Protein AF-A0A496N8B7-F1 (afdb_monomer_lite)

Secondary structure (DSSP, 8-state):
-HHHHHHTT-SEEEE-S--HHHHHHHTTS--SSEEEEEEE-GGG-EEEEEETTSHHHHHHHIIIIIS----SS-BSSSSSSSSBPP--HHHHHHHHHHHHHHHHHHHHHT----EEEEE-TTSPEEEEE-

Structure (mmCIF, N/CA/C/O backbone):
data_AF-A0A496N8B7-F1
#
_entry.id   AF-A0A496N8B7-F1
#
loop_
_atom_site.group_PDB
_atom_site.id
_atom_site.type_symbol
_atom_site.label_atom_id
_atom_site.label_alt_id
_atom_site.label_comp_id
_atom_site.label_asym_id
_atom_site.label_entity_id
_atom_site.label_seq_id
_atom_site.pdbx_PDB_ins_code
_atom_site.Cartn_x
_atom_site.Cartn_y
_atom_site.Cartn_z
_atom_site.occupancy
_atom_site.B_iso_or_equiv
_atom_site.auth_seq_id
_atom_site.auth_comp_id
_atom_site.auth_asym_id
_atom_site.auth_atom_id
_atom_site.pdbx_PDB_model_num
ATOM 1 N N . ASN A 1 1 ? -25.542 3.281 6.410 1.00 79.38 1 ASN A N 1
ATOM 2 C CA . ASN A 1 1 ? -25.395 2.821 5.005 1.00 79.38 1 ASN A CA 1
ATOM 3 C C . ASN A 1 1 ? -24.874 1.414 5.135 1.00 79.38 1 ASN A C 1
ATOM 5 O O . ASN A 1 1 ? -23.835 1.261 5.764 1.00 79.38 1 ASN A O 1
ATOM 9 N N . PHE A 1 2 ? -25.580 0.438 4.563 1.00 88.75 2 PHE A N 1
ATOM 10 C CA . PHE A 1 2 ? -25.234 -0.981 4.631 1.00 88.75 2 PHE A CA 1
ATOM 11 C C . PHE A 1 2 ? -23.734 -1.254 4.430 1.00 88.75 2 PHE A C 1
ATOM 13 O O . PHE A 1 2 ? -23.135 -1.949 5.238 1.00 88.75 2 PHE A O 1
ATOM 20 N N . LEU A 1 3 ? -23.088 -0.643 3.429 1.00 87.25 3 LEU A N 1
ATOM 21 C CA . LEU A 1 3 ? -21.652 -0.847 3.194 1.00 87.25 3 LEU A CA 1
ATOM 22 C C . LEU A 1 3 ? -20.784 -0.303 4.333 1.00 87.25 3 LEU A C 1
ATOM 24 O O . LEU A 1 3 ? -19.846 -0.965 4.753 1.00 87.25 3 LEU A O 1
ATOM 28 N N . SER A 1 4 ? -21.100 0.876 4.872 1.00 90.44 4 SER A N 1
ATOM 29 C CA . SER A 1 4 ? -20.365 1.415 6.021 1.00 90.44 4 SER A CA 1
ATOM 30 C C . SER A 1 4 ? -20.514 0.530 7.252 1.00 90.44 4 SER A C 1
ATOM 32 O O . SER A 1 4 ? -19.543 0.344 7.972 1.00 90.44 4 SER A O 1
ATOM 34 N N . GLU A 1 5 ? -21.708 -0.020 7.474 1.00 91.50 5 GLU A N 1
ATOM 35 C CA . GLU A 1 5 ? -21.983 -0.936 8.584 1.00 91.50 5 GLU A CA 1
ATOM 36 C C . GLU A 1 5 ? -21.178 -2.230 8.436 1.00 91.50 5 GLU A C 1
ATOM 38 O O . GLU A 1 5 ? -20.490 -2.603 9.375 1.00 91.50 5 GLU A O 1
ATOM 43 N N . GLN A 1 6 ? -21.171 -2.845 7.248 1.00 92.81 6 GLN A N 1
ATOM 44 C CA . GLN A 1 6 ? -20.414 -4.075 6.982 1.00 92.81 6 GLN A CA 1
ATOM 45 C C . GLN A 1 6 ? -18.899 -3.885 7.083 1.00 92.81 6 GLN A C 1
ATOM 47 O O . GLN A 1 6 ? -18.208 -4.718 7.656 1.00 92.81 6 GLN A O 1
ATOM 52 N N . PHE A 1 7 ? -18.364 -2.786 6.550 1.00 91.81 7 PHE A N 1
ATOM 53 C CA . PHE A 1 7 ? -16.930 -2.512 6.653 1.00 91.81 7 PHE A CA 1
ATOM 54 C C . PHE A 1 7 ? -16.539 -2.232 8.110 1.00 91.81 7 PHE A C 1
ATOM 56 O O . PHE A 1 7 ? -15.520 -2.734 8.567 1.00 91.81 7 PHE A O 1
ATOM 63 N N . SER A 1 8 ? -17.392 -1.527 8.860 1.00 94.38 8 SER A N 1
ATOM 64 C CA . SER A 1 8 ? -17.161 -1.181 10.271 1.00 94.38 8 SER A CA 1
ATOM 65 C C . SER A 1 8 ? -17.182 -2.376 11.236 1.00 94.38 8 SER A C 1
ATOM 67 O O . SER A 1 8 ? -16.858 -2.195 12.407 1.00 94.38 8 SER A O 1
ATOM 69 N N . GLU A 1 9 ? -17.523 -3.587 10.777 1.00 96.19 9 GLU A N 1
ATOM 70 C CA . GLU A 1 9 ? -17.384 -4.823 11.566 1.00 96.19 9 GLU A CA 1
ATOM 71 C C . GLU A 1 9 ? -15.916 -5.233 11.778 1.00 96.19 9 GLU A C 1
ATOM 73 O O . GLU A 1 9 ? -15.622 -6.033 12.666 1.00 96.19 9 GLU A O 1
ATOM 78 N N . PHE A 1 10 ? -14.990 -4.687 10.984 1.00 96.44 10 PHE A N 1
ATOM 79 C CA . PHE A 1 10 ? -13.562 -4.986 11.063 1.00 96.44 10 PHE A CA 1
ATOM 80 C C . PHE A 1 10 ? -12.784 -3.841 11.709 1.00 96.44 10 PHE A C 1
ATOM 82 O O . PHE A 1 10 ? -13.044 -2.671 11.431 1.00 96.44 10 PHE A O 1
ATOM 89 N N . ASP A 1 11 ? -11.753 -4.163 12.491 1.00 96.06 11 ASP A N 1
ATOM 90 C CA . ASP A 1 11 ? -10.818 -3.153 13.004 1.00 96.06 11 ASP A CA 1
ATOM 91 C C . ASP A 1 11 ? -9.923 -2.599 11.882 1.00 96.06 11 ASP A C 1
ATOM 93 O O . ASP A 1 11 ? -9.713 -1.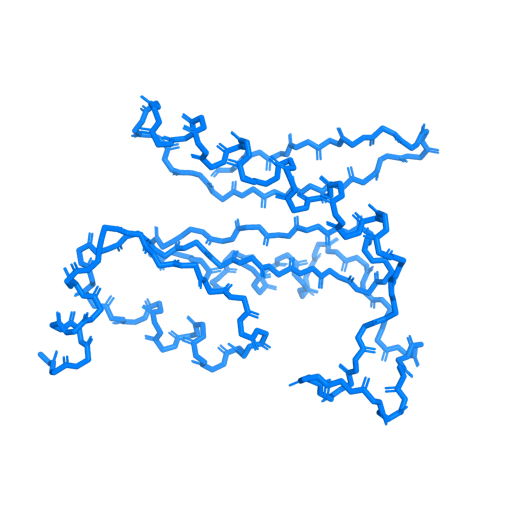389 11.764 1.00 96.06 11 ASP A O 1
ATOM 97 N N . TYR A 1 12 ? -9.427 -3.497 11.023 1.00 96.81 12 TYR A N 1
ATOM 98 C CA . TYR A 1 12 ? -8.492 -3.194 9.941 1.00 96.81 12 TYR A CA 1
ATOM 99 C C . TYR A 1 12 ? -8.949 -3.822 8.630 1.00 96.81 12 TYR A C 1
ATOM 101 O O . TYR A 1 12 ? -9.324 -4.994 8.591 1.00 96.81 12 TYR A O 1
ATOM 109 N N . ILE A 1 13 ? -8.847 -3.061 7.544 1.00 96.44 13 ILE A N 1
ATOM 110 C CA . ILE A 1 13 ? -9.161 -3.520 6.191 1.00 96.44 13 ILE A CA 1
ATOM 111 C C . ILE A 1 13 ? -7.932 -3.302 5.322 1.00 96.44 13 ILE A C 1
ATOM 113 O O . ILE A 1 13 ? -7.477 -2.173 5.151 1.00 96.44 13 ILE A O 1
ATOM 117 N N . PHE A 1 14 ? -7.401 -4.386 4.766 1.00 96.94 14 PHE A N 1
ATOM 118 C CA . PHE A 1 14 ? -6.287 -4.332 3.827 1.00 96.94 14 PHE A CA 1
ATOM 119 C C . PHE A 1 14 ? -6.837 -4.278 2.408 1.00 96.94 14 PHE A C 1
ATOM 121 O O . PHE A 1 14 ? -7.429 -5.244 1.930 1.00 96.94 14 PHE A O 1
ATOM 128 N N . ASP A 1 15 ? -6.636 -3.146 1.744 1.00 95.25 15 ASP A N 1
ATOM 129 C CA . ASP A 1 15 ? -7.020 -2.963 0.351 1.00 95.25 15 ASP A CA 1
ATOM 130 C C . ASP A 1 15 ? -5.796 -3.155 -0.550 1.00 95.25 15 ASP A C 1
ATOM 132 O O . ASP A 1 15 ? -4.904 -2.315 -0.611 1.00 95.25 15 ASP A O 1
ATOM 136 N N . CYS A 1 16 ? -5.752 -4.291 -1.238 1.00 92.00 16 CYS A N 1
ATOM 137 C CA . CYS A 1 16 ? -4.759 -4.617 -2.262 1.00 92.00 16 CYS A CA 1
ATOM 138 C C . CYS A 1 16 ? -5.427 -4.894 -3.618 1.00 92.00 16 CYS A C 1
ATOM 140 O O . CYS A 1 16 ? -4.896 -5.633 -4.446 1.00 92.00 16 CYS A O 1
ATOM 142 N N . SER A 1 17 ? -6.620 -4.328 -3.826 1.00 89.06 17 SER A N 1
ATOM 143 C CA . SER A 1 17 ? -7.464 -4.583 -4.998 1.00 89.06 17 SER A CA 1
ATOM 144 C C . SER A 1 17 ? -6.909 -4.012 -6.301 1.00 89.06 17 SER A C 1
ATOM 146 O O . SER A 1 17 ? -7.335 -4.439 -7.370 1.00 89.06 17 SER A O 1
ATOM 148 N N . THR A 1 18 ? -5.977 -3.055 -6.215 1.00 78.62 18 THR A N 1
ATOM 149 C CA . THR A 1 18 ? -5.486 -2.226 -7.335 1.00 78.62 18 THR A CA 1
ATOM 150 C C . THR A 1 18 ? -6.565 -1.382 -8.026 1.00 78.62 18 THR A C 1
ATOM 152 O O . THR A 1 18 ? -6.313 -0.820 -9.086 1.00 78.62 18 THR A O 1
ATOM 155 N N . ASP A 1 19 ? -7.743 -1.250 -7.411 1.00 87.56 19 ASP A N 1
ATOM 156 C CA . ASP A 1 19 ? -8.890 -0.543 -7.973 1.00 87.56 19 ASP A CA 1
ATOM 157 C C . ASP A 1 19 ? -9.004 0.879 -7.394 1.00 87.56 19 ASP A C 1
ATOM 159 O O . ASP A 1 19 ? -9.313 1.085 -6.214 1.00 87.56 19 ASP A O 1
ATOM 163 N N . ASP A 1 20 ? -8.745 1.876 -8.244 1.00 89.62 20 ASP A N 1
ATOM 164 C CA . ASP A 1 20 ? -8.813 3.294 -7.882 1.00 89.62 20 ASP A CA 1
ATOM 165 C C . ASP A 1 20 ? -10.226 3.733 -7.458 1.00 89.62 20 ASP A C 1
ATOM 167 O O . ASP A 1 20 ? -10.363 4.572 -6.561 1.00 89.62 20 ASP A O 1
ATOM 171 N N . ASP A 1 21 ? -11.275 3.167 -8.063 1.00 91.38 21 ASP A N 1
ATOM 172 C CA . ASP A 1 21 ? -12.663 3.512 -7.756 1.00 91.38 21 ASP A CA 1
ATOM 173 C C . ASP A 1 21 ? -13.065 2.936 -6.395 1.00 91.38 21 ASP A C 1
ATOM 175 O O . ASP A 1 21 ? -13.679 3.636 -5.583 1.00 91.38 21 ASP A O 1
ATOM 179 N N . LEU A 1 22 ? -12.667 1.697 -6.085 1.00 91.62 22 LEU A N 1
ATOM 180 C CA . LEU A 1 22 ? -12.869 1.118 -4.754 1.00 91.62 22 LEU A CA 1
ATOM 181 C C . LEU A 1 22 ? -12.135 1.934 -3.682 1.00 91.62 22 LEU A C 1
ATOM 183 O O . LEU A 1 22 ? -12.714 2.270 -2.641 1.00 91.62 22 LEU A O 1
ATOM 187 N N . MET A 1 23 ? -10.882 2.302 -3.948 1.00 93.75 23 MET A N 1
ATOM 188 C CA . MET A 1 23 ? -10.088 3.140 -3.054 1.00 93.75 23 MET A CA 1
ATOM 189 C C . MET A 1 23 ? -10.753 4.512 -2.836 1.00 93.75 23 MET A C 1
ATOM 191 O O . MET A 1 23 ? -10.844 4.992 -1.702 1.00 93.75 23 MET A O 1
ATOM 195 N N . TYR A 1 24 ? -11.271 5.133 -3.900 1.00 94.56 24 TYR A N 1
ATOM 196 C CA . TYR A 1 24 ? -12.001 6.399 -3.826 1.00 94.56 24 TYR A CA 1
ATOM 197 C C . TYR A 1 24 ? -13.275 6.275 -2.989 1.00 94.56 24 TYR A C 1
ATOM 199 O O . TYR A 1 24 ? -13.497 7.073 -2.075 1.00 94.56 24 TYR A O 1
ATOM 207 N N . LEU A 1 25 ? -14.106 5.271 -3.284 1.00 92.62 25 LEU A N 1
ATOM 208 C CA . LEU A 1 25 ? -15.384 5.046 -2.613 1.00 92.62 25 LEU A CA 1
ATOM 209 C C . LEU A 1 25 ? -15.184 4.796 -1.122 1.00 92.62 25 LEU A C 1
ATOM 211 O O . LEU A 1 25 ? -15.850 5.426 -0.301 1.00 92.62 25 LEU A O 1
ATOM 215 N N . THR A 1 26 ? -14.234 3.935 -0.762 1.00 92.31 26 THR A N 1
ATOM 216 C CA . THR A 1 26 ? -13.929 3.637 0.641 1.00 92.31 26 THR A CA 1
ATOM 217 C C . THR A 1 26 ? -13.392 4.856 1.396 1.00 92.31 26 THR A C 1
ATOM 219 O O . THR A 1 26 ? -13.734 5.038 2.561 1.00 92.31 26 THR A O 1
ATOM 222 N N . GLY A 1 27 ? -12.662 5.762 0.732 1.00 91.50 27 GLY A N 1
ATOM 223 C CA . GLY A 1 27 ? -12.263 7.067 1.283 1.00 91.50 27 GLY A CA 1
ATOM 224 C C . GLY A 1 27 ? -13.407 8.061 1.504 1.00 91.50 27 GLY A C 1
ATOM 225 O O . GLY A 1 27 ? -13.215 9.085 2.159 1.00 91.50 27 GLY A O 1
ATOM 226 N N . LYS A 1 28 ? -14.605 7.790 0.975 1.00 92.19 28 LYS A N 1
ATOM 227 C CA . LYS A 1 28 ? -15.816 8.596 1.208 1.00 92.19 28 LYS A CA 1
ATOM 228 C C . LYS A 1 28 ? -16.738 8.013 2.273 1.00 92.19 28 LYS A C 1
ATOM 230 O O . LYS A 1 28 ? -17.671 8.699 2.694 1.00 92.19 28 LYS A O 1
ATOM 235 N N . LEU A 1 29 ? -16.519 6.770 2.694 1.00 91.25 29 LEU A N 1
ATOM 236 C CA . LEU A 1 29 ? -17.334 6.136 3.722 1.00 91.25 29 LEU A CA 1
ATOM 237 C C . LEU A 1 29 ? -16.916 6.634 5.111 1.00 91.25 29 LEU A C 1
ATOM 239 O O . LEU A 1 29 ? -15.735 6.772 5.412 1.00 91.25 29 LEU A O 1
ATOM 243 N N . ASN A 1 30 ? -17.899 6.872 5.979 1.00 89.75 30 ASN A N 1
ATOM 244 C CA . ASN A 1 30 ? -17.647 7.134 7.393 1.00 89.75 30 ASN A CA 1
ATOM 245 C C . ASN A 1 30 ? -17.498 5.794 8.125 1.00 89.75 30 ASN A C 1
ATOM 247 O O . ASN A 1 30 ? -18.498 5.218 8.556 1.00 89.75 30 ASN A O 1
ATOM 251 N N . LEU A 1 31 ? -16.273 5.274 8.167 1.00 91.38 31 LEU A N 1
ATOM 252 C CA . LEU A 1 31 ? -15.937 3.971 8.744 1.00 91.38 31 LEU A CA 1
ATOM 253 C C . LEU A 1 31 ? -15.286 4.138 10.115 1.00 91.38 31 LEU A C 1
ATOM 255 O O . LEU A 1 31 ? -14.526 5.081 10.330 1.00 91.38 31 LEU A O 1
ATOM 259 N N . THR A 1 32 ? -15.550 3.202 11.026 1.00 92.94 32 THR A N 1
ATOM 260 C CA . THR A 1 32 ? -14.768 3.068 12.268 1.00 92.94 32 THR A CA 1
ATOM 261 C C . THR A 1 32 ? -13.483 2.271 12.058 1.00 92.94 32 THR A C 1
ATOM 263 O O . THR A 1 32 ? -12.556 2.384 12.855 1.00 92.94 32 THR A O 1
ATOM 266 N N . SER A 1 33 ? -13.423 1.480 10.987 1.00 94.88 33 SER A N 1
ATOM 267 C CA . SER A 1 33 ? -12.259 0.692 10.589 1.00 94.88 33 SER A CA 1
ATOM 268 C C . SER A 1 33 ? -11.120 1.558 10.078 1.00 94.88 33 SER A C 1
ATOM 270 O O . SER A 1 33 ? -11.338 2.579 9.422 1.00 94.88 33 SER A O 1
ATOM 272 N N . THR A 1 34 ? -9.896 1.074 10.268 1.00 96.25 34 THR A N 1
ATOM 273 C CA . THR A 1 34 ? -8.715 1.630 9.606 1.00 96.25 34 THR A CA 1
ATOM 274 C C . THR A 1 34 ? -8.475 0.903 8.286 1.00 96.25 34 THR A C 1
ATOM 276 O O . THR A 1 34 ? -8.219 -0.301 8.269 1.00 96.25 34 THR A O 1
ATOM 279 N N . ILE A 1 35 ? -8.533 1.628 7.169 1.00 96.88 35 ILE A N 1
ATOM 280 C CA . ILE A 1 35 ? -8.153 1.094 5.856 1.00 96.88 35 ILE A CA 1
ATOM 281 C C . ILE A 1 35 ? -6.659 1.299 5.646 1.00 96.88 35 ILE A C 1
ATOM 283 O O . ILE A 1 35 ? -6.147 2.405 5.816 1.00 96.88 35 ILE A O 1
ATOM 287 N N . LEU A 1 36 ? -5.994 0.228 5.231 1.00 97.81 36 LEU A N 1
ATOM 288 C CA . LEU A 1 36 ? -4.593 0.167 4.851 1.00 97.81 36 LEU A CA 1
ATOM 289 C C . LEU A 1 36 ? -4.542 -0.250 3.378 1.00 97.81 36 LEU A C 1
ATOM 291 O O . LEU A 1 36 ? -4.613 -1.438 3.058 1.00 97.81 36 LEU A O 1
ATOM 295 N N . ASN A 1 37 ? -4.476 0.725 2.473 1.00 97.44 37 ASN A N 1
ATOM 296 C CA . ASN A 1 37 ? -4.316 0.455 1.048 1.00 97.44 37 ASN A CA 1
ATOM 297 C C . ASN A 1 37 ? -2.842 0.176 0.751 1.00 97.44 37 ASN A C 1
ATOM 299 O O . ASN A 1 37 ? -2.003 1.027 1.028 1.00 97.44 37 ASN A O 1
ATOM 303 N N . LEU A 1 38 ? -2.538 -0.992 0.189 1.00 96.88 38 LEU A N 1
ATOM 304 C CA . LEU A 1 38 ? -1.195 -1.409 -0.201 1.00 96.88 38 LEU A CA 1
ATOM 305 C C . LEU A 1 38 ? -1.112 -1.478 -1.723 1.00 96.88 38 LEU A C 1
ATOM 307 O O . LEU A 1 38 ? -1.649 -2.395 -2.346 1.00 96.88 38 LEU A O 1
ATOM 311 N N . SER A 1 39 ? -0.385 -0.530 -2.304 1.00 93.19 39 SER A N 1
ATOM 312 C CA . SER A 1 39 ? -0.189 -0.419 -3.748 1.00 93.19 39 SER A CA 1
ATOM 313 C C . SER A 1 39 ? 1.292 -0.528 -4.086 1.00 93.19 39 SER A C 1
ATOM 315 O O . SER A 1 39 ? 2.121 0.158 -3.492 1.00 93.19 39 SER A O 1
ATOM 317 N N . ILE A 1 40 ? 1.640 -1.388 -5.040 1.00 91.12 40 ILE A N 1
ATOM 318 C CA . ILE A 1 40 ? 3.021 -1.590 -5.490 1.00 91.12 40 ILE A CA 1
ATOM 319 C C . ILE A 1 40 ? 3.194 -1.059 -6.910 1.00 91.12 40 ILE A C 1
ATOM 321 O O . ILE A 1 40 ? 2.296 -1.190 -7.740 1.00 91.12 40 ILE A O 1
ATOM 325 N N . THR A 1 41 ? 4.337 -0.443 -7.186 1.00 88.69 41 THR A N 1
ATOM 326 C CA . THR A 1 41 ? 4.654 0.061 -8.521 1.00 88.69 41 THR A CA 1
ATOM 327 C C . THR A 1 41 ? 5.190 -1.037 -9.433 1.00 88.69 41 THR A C 1
ATOM 329 O O . THR A 1 41 ? 5.593 -2.121 -8.992 1.00 88.69 41 THR A O 1
ATOM 332 N N . ASN A 1 42 ? 5.236 -0.738 -10.735 1.00 84.81 42 ASN A N 1
ATOM 333 C CA . ASN A 1 42 ? 5.902 -1.597 -11.706 1.00 84.81 42 ASN A CA 1
ATOM 334 C C . ASN A 1 42 ? 7.361 -1.858 -11.285 1.00 84.81 42 ASN A C 1
ATOM 336 O O . ASN A 1 42 ? 8.026 -0.991 -10.713 1.00 84.81 42 ASN A O 1
ATOM 340 N N . HIS A 1 43 ? 7.860 -3.063 -11.545 1.00 87.19 43 HIS A N 1
ATOM 341 C CA . HIS A 1 43 ? 9.177 -3.545 -11.106 1.00 87.19 43 HIS A CA 1
ATOM 342 C C . HIS A 1 43 ? 9.393 -3.573 -9.594 1.00 87.19 43 HIS A C 1
ATOM 344 O O . HIS A 1 43 ? 10.533 -3.733 -9.171 1.00 87.19 43 HIS A O 1
ATOM 350 N N . ALA A 1 44 ? 8.328 -3.455 -8.786 1.00 88.94 44 ALA A N 1
ATOM 351 C CA . ALA A 1 44 ? 8.428 -3.365 -7.332 1.00 88.94 44 ALA A CA 1
ATOM 352 C C . ALA A 1 44 ? 9.476 -2.323 -6.900 1.00 88.94 44 ALA A C 1
ATOM 354 O O . ALA A 1 44 ? 10.254 -2.552 -5.981 1.00 88.94 44 ALA A O 1
ATOM 355 N N . LYS A 1 45 ? 9.525 -1.174 -7.594 1.00 89.56 45 LYS A N 1
ATOM 356 C CA . LYS A 1 45 ? 10.446 -0.077 -7.248 1.00 89.56 45 LYS A CA 1
ATOM 357 C C . LYS A 1 45 ? 10.025 0.629 -5.963 1.00 89.56 45 LYS A C 1
ATOM 359 O O . LYS A 1 45 ? 10.869 1.094 -5.200 1.00 89.56 45 LYS A O 1
ATOM 364 N N . ALA A 1 46 ? 8.718 0.696 -5.733 1.00 93.25 46 ALA A N 1
ATOM 365 C CA . ALA A 1 46 ? 8.120 1.311 -4.570 1.00 93.25 46 ALA A CA 1
ATOM 366 C C . ALA A 1 46 ? 6.861 0.556 -4.136 1.00 93.25 46 ALA A C 1
ATOM 368 O O . ALA A 1 46 ? 6.088 0.068 -4.962 1.00 93.25 46 ALA A O 1
ATOM 369 N N . LEU A 1 47 ? 6.621 0.535 -2.830 1.00 95.88 47 LEU A N 1
ATOM 370 C CA . LEU A 1 47 ? 5.334 0.203 -2.236 1.00 95.88 47 LEU A CA 1
ATOM 371 C C . LEU A 1 47 ? 4.814 1.430 -1.494 1.00 95.88 47 LEU A C 1
ATOM 373 O O . LEU A 1 47 ? 5.532 2.057 -0.717 1.00 95.88 47 LEU A O 1
ATOM 377 N N . VAL A 1 48 ? 3.553 1.766 -1.730 1.00 97.00 48 VAL A N 1
ATOM 378 C CA . VAL A 1 48 ? 2.834 2.867 -1.095 1.00 97.00 48 VAL A CA 1
ATOM 379 C C . VAL A 1 48 ? 1.759 2.286 -0.191 1.00 97.00 48 VAL A C 1
ATOM 381 O O . VAL A 1 48 ? 0.948 1.473 -0.632 1.00 97.00 48 VAL A O 1
ATOM 384 N N . CYS A 1 49 ? 1.754 2.710 1.070 1.00 97.94 49 CYS A N 1
ATOM 385 C CA . CYS A 1 49 ? 0.690 2.425 2.015 1.00 97.94 49 CYS A CA 1
ATOM 386 C C . CYS A 1 49 ? -0.094 3.702 2.321 1.00 97.94 49 CYS A C 1
ATOM 388 O O . CYS A 1 49 ? 0.425 4.618 2.968 1.00 97.94 49 CYS A O 1
ATOM 390 N N . GLY A 1 50 ? -1.338 3.764 1.851 1.00 97.69 50 GLY A N 1
ATOM 391 C CA . GLY A 1 50 ? -2.283 4.814 2.213 1.00 97.69 50 GLY A CA 1
ATOM 392 C C . GLY A 1 50 ? -3.134 4.394 3.404 1.00 97.69 50 GLY A C 1
ATOM 393 O O . GLY A 1 50 ? -3.725 3.317 3.386 1.00 97.69 50 GLY A O 1
ATOM 394 N N . VAL A 1 51 ? -3.254 5.262 4.405 1.00 97.31 51 VAL A N 1
ATOM 395 C CA . VAL A 1 51 ? -4.087 5.034 5.592 1.00 97.31 51 VAL A CA 1
ATOM 396 C C . VAL A 1 51 ? -5.326 5.931 5.549 1.00 97.31 51 VAL A C 1
ATOM 398 O O . VAL A 1 51 ? -5.246 7.129 5.254 1.00 97.31 51 VAL A O 1
ATOM 401 N N . SER A 1 52 ? -6.498 5.356 5.831 1.00 95.50 52 SER A N 1
ATOM 402 C CA . SER A 1 52 ? -7.739 6.119 6.006 1.00 95.50 52 SER A CA 1
ATOM 403 C C . SER A 1 52 ? -7.583 7.251 7.033 1.00 95.50 52 SER A C 1
ATOM 405 O O . SER A 1 52 ? -6.841 7.099 8.002 1.00 95.50 52 SER A O 1
ATOM 407 N N . PRO A 1 53 ? -8.315 8.369 6.882 1.00 92.81 53 PRO A N 1
ATOM 408 C CA . PRO A 1 53 ? -9.342 8.618 5.863 1.00 92.81 53 PRO A CA 1
ATOM 409 C C . PRO A 1 53 ? -8.789 9.177 4.541 1.00 92.81 53 PRO A C 1
ATOM 411 O O . PRO A 1 53 ? -9.548 9.410 3.606 1.00 92.81 53 PRO A O 1
ATOM 414 N N . ASN A 1 54 ? -7.479 9.424 4.449 1.00 92.25 54 ASN A N 1
ATOM 415 C CA . ASN A 1 54 ? -6.868 10.130 3.319 1.00 92.25 54 ASN A CA 1
ATOM 416 C C . ASN A 1 54 ? -6.104 9.208 2.356 1.00 92.25 54 ASN A C 1
ATOM 418 O O . ASN A 1 54 ? -5.385 9.712 1.490 1.00 92.25 54 ASN A O 1
ATOM 422 N N . HIS A 1 55 ? -6.273 7.886 2.474 1.00 95.50 55 HIS A N 1
ATOM 423 C CA . HIS A 1 55 ? -5.535 6.879 1.707 1.00 95.50 55 HIS A CA 1
ATOM 424 C C . HIS A 1 55 ? -5.608 7.124 0.202 1.00 95.50 55 HIS A C 1
ATOM 426 O O . HIS A 1 55 ? -4.562 7.195 -0.433 1.00 95.50 55 HIS A O 1
ATOM 432 N N . TYR A 1 56 ? -6.802 7.373 -0.350 1.00 95.88 56 TYR A N 1
ATOM 433 C CA . TYR A 1 56 ? -6.967 7.679 -1.776 1.00 95.88 56 TYR A CA 1
ATOM 434 C C . TYR A 1 56 ? -6.108 8.870 -2.213 1.00 95.88 56 TYR A C 1
ATOM 436 O O . TYR A 1 56 ? -5.339 8.782 -3.167 1.00 95.88 56 TYR A O 1
ATOM 444 N N . ARG A 1 57 ? -6.204 9.998 -1.493 1.00 95.75 57 ARG A N 1
ATOM 445 C CA . ARG A 1 57 ? -5.477 11.222 -1.854 1.00 95.75 57 ARG A CA 1
ATOM 446 C C . ARG A 1 57 ? -3.969 11.014 -1.764 1.00 95.75 57 ARG A C 1
ATOM 448 O O . ARG A 1 57 ? -3.253 11.502 -2.631 1.00 95.75 57 ARG A O 1
ATOM 455 N N . PHE A 1 58 ? -3.502 10.328 -0.723 1.00 96.94 58 PHE A N 1
ATOM 456 C CA . PHE A 1 58 ? -2.082 10.051 -0.539 1.00 96.94 58 PHE A CA 1
ATOM 457 C C . PHE A 1 58 ? -1.546 9.134 -1.641 1.00 96.94 58 PHE A C 1
ATOM 459 O O . PHE A 1 58 ? -0.589 9.499 -2.318 1.00 96.94 58 PHE A O 1
ATOM 466 N N . VAL A 1 59 ? -2.199 7.990 -1.871 1.00 95.81 59 VAL A N 1
ATOM 467 C CA . VAL A 1 59 ? -1.783 7.011 -2.883 1.00 95.81 59 VAL A CA 1
ATOM 468 C C . VAL A 1 59 ? -1.758 7.664 -4.262 1.00 95.81 59 VAL A C 1
ATOM 470 O O . VAL A 1 59 ? -0.721 7.646 -4.919 1.00 95.81 59 VAL A O 1
ATOM 473 N N . ARG A 1 60 ? -2.837 8.347 -4.668 1.00 94.50 60 ARG A N 1
ATOM 474 C CA . ARG A 1 60 ? -2.865 9.070 -5.948 1.00 94.50 60 ARG A CA 1
ATOM 475 C C . ARG A 1 60 ? -1.777 10.128 -6.042 1.00 94.50 60 ARG A C 1
ATOM 477 O O . ARG A 1 60 ? -1.097 10.200 -7.055 1.00 94.50 60 ARG A O 1
ATOM 484 N N . HIS A 1 61 ? -1.541 10.908 -4.985 1.00 95.12 61 HIS A N 1
ATOM 485 C CA . HIS A 1 61 ? -0.473 11.903 -5.015 1.00 95.12 61 HIS A CA 1
ATOM 486 C C . HIS A 1 61 ? 0.902 11.270 -5.264 1.00 95.12 61 HIS A C 1
ATOM 488 O O . HIS A 1 61 ? 1.645 11.784 -6.102 1.00 95.12 61 HIS A O 1
ATOM 494 N N . GLN A 1 62 ? 1.198 10.142 -4.607 1.00 94.75 62 GLN A N 1
ATOM 495 C CA . GLN A 1 62 ? 2.437 9.402 -4.826 1.00 94.75 62 GLN A CA 1
ATOM 496 C C . GLN A 1 62 ? 2.557 8.916 -6.272 1.00 94.75 62 GLN A C 1
ATOM 498 O O . GLN A 1 62 ? 3.570 9.184 -6.911 1.00 94.75 62 GLN A O 1
ATOM 503 N N . PHE A 1 63 ? 1.534 8.2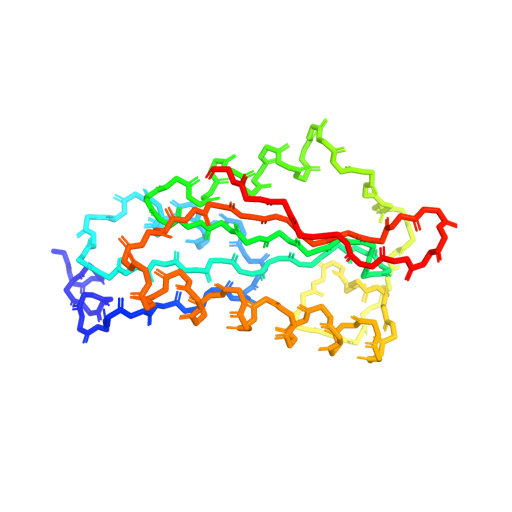40 -6.799 1.00 91.25 63 PHE A N 1
ATOM 504 C CA . PHE A 1 63 ? 1.573 7.669 -8.148 1.00 91.25 63 PHE A CA 1
ATOM 505 C C . PHE A 1 63 ? 1.551 8.722 -9.264 1.00 91.25 63 PHE A C 1
ATOM 507 O O . PHE A 1 63 ? 2.195 8.511 -10.288 1.00 91.25 63 PHE A O 1
ATOM 514 N N . ASP A 1 64 ? 0.845 9.837 -9.062 1.00 90.44 64 ASP A N 1
ATOM 515 C CA . ASP A 1 64 ? 0.633 10.863 -10.087 1.00 90.44 64 ASP A CA 1
ATOM 516 C C . ASP A 1 64 ? 1.738 11.934 -10.106 1.00 90.44 64 ASP A C 1
ATOM 518 O O . ASP A 1 64 ? 1.945 12.566 -11.139 1.00 90.44 64 ASP A O 1
ATOM 522 N N . ASN A 1 65 ? 2.421 12.187 -8.977 1.00 91.38 65 ASN A N 1
ATOM 523 C CA . ASN A 1 65 ? 3.318 13.350 -8.847 1.00 91.38 65 ASN A CA 1
ATOM 524 C C . ASN A 1 65 ? 4.710 13.054 -8.277 1.00 91.38 65 ASN A C 1
ATOM 526 O O . ASN A 1 65 ? 5.593 13.894 -8.438 1.00 91.38 65 ASN A O 1
ATOM 530 N N . ILE A 1 66 ? 4.905 11.939 -7.565 1.00 91.62 66 ILE A N 1
ATOM 531 C CA . ILE A 1 66 ? 6.155 11.683 -6.826 1.00 91.62 66 ILE A CA 1
ATOM 532 C C . ILE A 1 66 ? 6.937 10.513 -7.422 1.00 91.62 66 ILE A C 1
ATOM 534 O O . ILE A 1 66 ? 8.146 10.610 -7.598 1.00 91.62 66 ILE A O 1
ATOM 538 N N . LEU A 1 67 ? 6.264 9.399 -7.704 1.00 88.12 67 LEU A N 1
ATOM 539 C CA . LEU A 1 67 ? 6.897 8.164 -8.147 1.00 88.12 67 LEU A CA 1
ATOM 540 C C . LEU A 1 67 ? 7.050 8.137 -9.667 1.00 88.12 67 LEU A C 1
ATOM 542 O O . LEU A 1 67 ? 6.099 8.376 -10.409 1.00 88.12 67 LEU A O 1
ATOM 546 N N . GLU A 1 68 ? 8.234 7.748 -10.130 1.00 79.94 68 GLU A N 1
ATOM 547 C CA . GLU A 1 68 ? 8.466 7.436 -11.537 1.00 79.94 68 GLU A CA 1
ATOM 548 C C . GLU A 1 68 ? 7.925 6.038 -11.861 1.00 79.94 68 GLU A C 1
ATOM 550 O O . GLU A 1 68 ? 8.568 5.013 -11.613 1.00 79.94 68 GLU A O 1
ATOM 555 N N . ASN A 1 69 ? 6.716 5.998 -12.417 1.00 70.94 69 ASN A N 1
ATOM 556 C CA . ASN A 1 69 ? 6.065 4.764 -12.835 1.00 70.94 69 ASN A CA 1
ATOM 557 C C . ASN A 1 69 ? 6.244 4.531 -14.336 1.00 70.94 69 ASN A C 1
ATOM 559 O O . ASN A 1 69 ? 5.717 5.280 -15.159 1.00 70.94 69 ASN A O 1
ATOM 563 N N . ASP A 1 70 ? 6.941 3.451 -14.695 1.00 68.44 70 ASP A N 1
ATOM 564 C CA . ASP A 1 70 ? 6.963 2.980 -16.079 1.00 68.44 70 ASP A CA 1
ATOM 565 C C . ASP A 1 70 ? 5.611 2.338 -16.416 1.00 68.44 70 ASP A C 1
ATOM 567 O O . ASP A 1 70 ? 5.301 1.226 -15.976 1.00 68.44 70 ASP A O 1
ATOM 571 N N . THR A 1 71 ? 4.801 3.080 -17.169 1.00 68.12 71 THR A N 1
ATOM 572 C CA . THR A 1 71 ? 3.485 2.660 -17.669 1.00 68.12 71 THR A CA 1
ATOM 573 C C . THR A 1 71 ? 3.536 2.150 -19.113 1.00 68.12 71 THR A C 1
ATOM 575 O O . THR A 1 71 ? 2.507 1.763 -19.663 1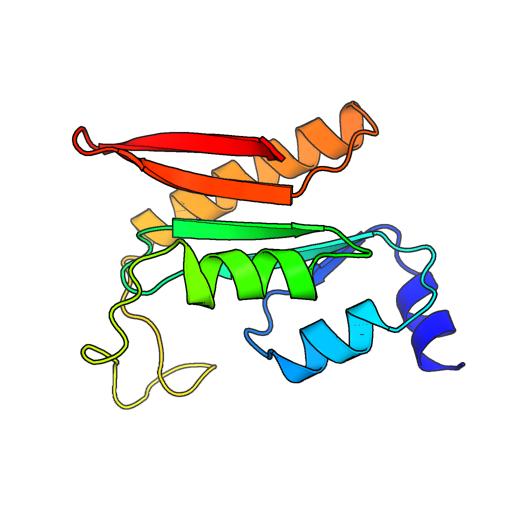.00 68.12 71 THR A O 1
ATOM 578 N N . LEU A 1 72 ? 4.720 2.140 -19.737 1.00 63.72 72 LEU A N 1
ATOM 579 C CA . LEU A 1 72 ? 4.924 1.682 -21.110 1.00 63.72 72 LEU A CA 1
ATOM 580 C C . LEU A 1 72 ? 5.350 0.208 -21.141 1.00 63.72 72 LEU A C 1
ATOM 582 O O . LEU A 1 72 ? 4.900 -0.526 -22.022 1.00 63.72 72 LEU A O 1
ATOM 586 N N . ASP A 1 73 ? 6.163 -0.244 -20.176 1.00 61.88 73 ASP A N 1
ATOM 587 C CA . ASP A 1 73 ? 6.601 -1.645 -20.072 1.00 61.88 73 ASP A CA 1
ATOM 588 C C . ASP A 1 73 ? 5.677 -2.508 -19.197 1.00 61.88 73 ASP A C 1
ATOM 590 O O . ASP A 1 73 ? 6.007 -2.928 -18.083 1.00 61.88 73 ASP A O 1
ATOM 594 N N . LEU A 1 74 ? 4.489 -2.795 -19.719 1.00 61.59 74 LEU A N 1
ATOM 595 C CA . LEU A 1 74 ? 3.465 -3.582 -19.037 1.00 61.59 74 LEU A CA 1
ATOM 596 C C . LEU A 1 74 ? 3.217 -4.927 -19.743 1.00 61.59 74 LEU A C 1
ATOM 598 O O . LEU A 1 74 ? 3.334 -5.031 -20.965 1.00 61.59 74 LEU A O 1
ATOM 602 N N . TYR A 1 75 ? 2.894 -5.991 -18.992 1.00 56.41 75 TYR A N 1
ATOM 603 C CA . TYR A 1 75 ? 2.544 -7.284 -19.601 1.00 56.41 75 TYR A CA 1
ATOM 604 C C . TYR A 1 75 ? 1.136 -7.251 -20.210 1.00 56.41 75 TYR A C 1
ATOM 606 O O . TYR A 1 75 ? 0.168 -6.894 -19.540 1.00 56.41 75 TYR A O 1
ATOM 614 N N . ASN A 1 76 ? 1.023 -7.735 -21.451 1.00 50.34 76 ASN A N 1
ATOM 615 C CA . ASN A 1 76 ? -0.236 -8.219 -22.032 1.00 50.34 76 ASN A CA 1
ATOM 616 C C . ASN A 1 76 ? -0.541 -9.623 -21.445 1.00 50.34 76 ASN A C 1
ATOM 618 O O . ASN A 1 76 ? 0.395 -10.404 -21.269 1.00 50.34 76 ASN A O 1
ATOM 622 N N . PRO A 1 77 ? -1.790 -9.960 -21.074 1.00 55.50 77 PRO A N 1
ATOM 623 C CA . PRO A 1 77 ? -2.051 -10.456 -19.719 1.00 55.50 77 PRO A CA 1
ATOM 624 C C . PRO A 1 77 ? -1.879 -11.966 -19.482 1.00 55.50 77 PRO A C 1
ATOM 626 O O . PRO A 1 77 ? -2.303 -12.792 -20.290 1.00 55.50 77 PRO A O 1
ATOM 629 N N . ILE A 1 78 ? -1.393 -12.272 -18.264 1.00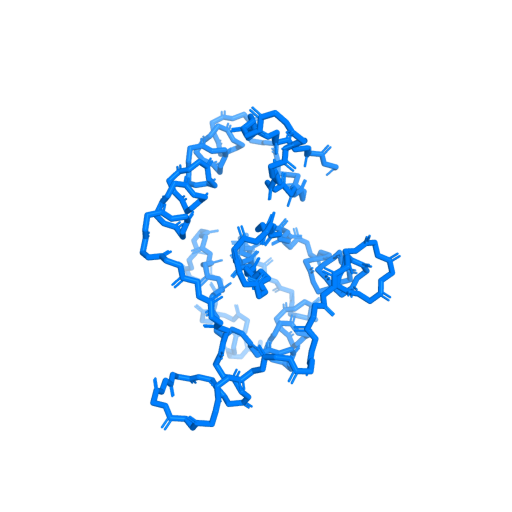 48.31 78 ILE A N 1
ATOM 630 C CA . ILE A 1 78 ? -1.812 -13.383 -17.383 1.00 48.31 78 ILE A CA 1
ATOM 631 C C . ILE A 1 78 ? -1.787 -12.836 -15.921 1.00 48.31 78 ILE A C 1
ATOM 633 O O . ILE A 1 78 ? -0.744 -12.882 -15.275 1.00 48.31 78 ILE A O 1
ATOM 637 N N . GLY A 1 79 ? -2.874 -12.235 -15.400 1.00 52.91 79 GLY A N 1
ATOM 638 C CA . GLY A 1 79 ? -2.905 -11.624 -14.046 1.00 52.91 79 GLY A CA 1
ATOM 639 C C . GLY A 1 79 ? -4.261 -11.021 -13.611 1.00 52.91 79 GLY A C 1
ATOM 640 O O . GLY A 1 79 ? -5.181 -10.946 -14.422 1.00 52.91 79 GLY A O 1
ATOM 641 N N . CYS A 1 80 ? -4.394 -10.617 -12.332 1.00 51.44 80 CYS A N 1
ATOM 642 C CA . CYS A 1 80 ? -5.648 -10.132 -11.704 1.00 51.44 80 CYS A CA 1
ATOM 643 C C . CYS A 1 80 ? -6.022 -8.665 -12.007 1.00 51.44 80 CYS A C 1
ATOM 645 O O . CYS A 1 80 ? -7.147 -8.263 -11.725 1.00 51.44 80 CYS A O 1
ATOM 647 N N . TRP A 1 81 ? -5.104 -7.880 -12.576 1.00 50.91 81 TRP A N 1
ATOM 648 C CA . TRP A 1 81 ? -5.334 -6.514 -13.056 1.00 50.91 81 TRP A CA 1
ATOM 649 C C . TRP A 1 81 ? -4.699 -6.369 -14.438 1.00 50.91 81 TRP A C 1
ATOM 651 O O . TRP A 1 81 ? -3.637 -6.949 -14.695 1.00 50.91 81 TRP A O 1
ATOM 661 N N . ASN A 1 82 ? -5.359 -5.645 -15.342 1.00 50.81 82 ASN A N 1
ATOM 662 C CA . ASN A 1 82 ? -4.884 -5.440 -16.706 1.00 50.81 82 ASN A CA 1
ATOM 663 C C . ASN A 1 82 ? -4.659 -3.946 -16.943 1.00 50.81 82 ASN A C 1
ATOM 665 O O . ASN A 1 82 ? -5.639 -3.197 -16.931 1.00 50.81 82 ASN A O 1
ATOM 669 N N . PRO A 1 83 ? -3.421 -3.507 -17.216 1.00 53.84 83 PRO A N 1
ATOM 670 C CA . PRO A 1 83 ? -2.163 -4.271 -17.319 1.00 53.84 83 PRO A CA 1
ATOM 671 C C . PRO A 1 83 ? -1.591 -4.813 -15.992 1.00 53.84 83 PRO A C 1
ATOM 673 O O . PRO A 1 83 ? -1.753 -4.203 -14.939 1.00 53.84 83 PRO A O 1
ATOM 676 N N . THR A 1 84 ? -0.858 -5.935 -16.052 1.00 63.88 84 THR A N 1
ATOM 677 C CA . THR A 1 84 ? -0.176 -6.526 -14.883 1.00 63.88 84 THR A CA 1
ATOM 678 C C . THR A 1 84 ? 1.256 -5.994 -14.751 1.00 63.88 84 THR A C 1
ATOM 680 O O . THR A 1 84 ? 2.033 -6.040 -15.710 1.00 63.88 84 THR A O 1
ATOM 683 N N . PHE A 1 85 ? 1.619 -5.527 -13.553 1.00 70.06 85 PHE A N 1
ATOM 684 C CA . PHE A 1 85 ? 2.976 -5.084 -13.229 1.00 70.06 85 PHE A CA 1
ATOM 685 C C . PHE A 1 85 ? 3.989 -6.232 -13.306 1.00 70.06 85 PHE A C 1
ATOM 687 O O . PHE A 1 85 ? 3.738 -7.352 -12.857 1.00 70.06 85 PHE A O 1
ATOM 694 N N . LYS A 1 86 ? 5.167 -5.943 -13.854 1.00 76.56 86 LYS A N 1
ATOM 695 C CA . LYS A 1 86 ? 6.315 -6.849 -13.881 1.00 76.56 86 LYS A CA 1
ATOM 696 C C . LYS A 1 86 ? 7.070 -6.703 -12.580 1.00 76.56 86 LYS A C 1
ATOM 698 O O . LYS A 1 86 ? 7.588 -5.633 -12.347 1.00 76.56 86 LYS A O 1
ATOM 703 N N . ALA A 1 87 ? 7.205 -7.733 -11.761 1.00 83.75 87 ALA A N 1
ATOM 704 C CA . ALA A 1 87 ? 8.099 -7.696 -10.602 1.00 83.75 87 ALA A CA 1
ATOM 705 C C . ALA A 1 87 ? 8.544 -9.113 -10.234 1.00 83.75 87 ALA A C 1
ATOM 707 O O . ALA A 1 87 ? 7.833 -10.080 -10.521 1.00 83.75 87 ALA A O 1
ATOM 708 N N . SER A 1 88 ? 9.723 -9.255 -9.621 1.00 89.00 88 SER A N 1
ATOM 709 C CA . SER A 1 88 ? 10.135 -10.556 -9.098 1.00 89.00 88 SER A CA 1
ATOM 710 C C . SER A 1 88 ? 9.399 -10.850 -7.790 1.00 89.00 88 SER A C 1
ATOM 712 O O . SER A 1 88 ? 9.082 -9.946 -7.016 1.00 89.00 88 SER A O 1
ATOM 714 N N . TYR A 1 89 ? 9.148 -12.132 -7.517 1.00 91.00 89 TYR A N 1
ATOM 715 C CA . TYR A 1 89 ? 8.540 -12.551 -6.252 1.00 91.00 89 TYR A CA 1
ATOM 716 C C . TYR A 1 89 ? 9.330 -12.044 -5.037 1.00 91.00 89 TYR A C 1
ATOM 718 O O . TYR A 1 89 ? 8.726 -11.627 -4.053 1.00 91.00 89 TYR A O 1
ATOM 726 N N . ASN A 1 90 ? 10.665 -12.062 -5.106 1.00 92.62 90 ASN A N 1
ATOM 727 C CA . ASN A 1 90 ? 11.511 -11.664 -3.985 1.00 92.62 90 ASN A CA 1
ATOM 728 C C . ASN A 1 90 ? 11.362 -10.172 -3.670 1.00 92.62 90 ASN A C 1
ATOM 730 O O . ASN A 1 90 ? 11.228 -9.824 -2.500 1.00 92.62 90 ASN A O 1
ATOM 734 N N . ASP A 1 91 ? 11.314 -9.317 -4.693 1.00 91.06 91 ASP A N 1
ATOM 735 C CA . ASP A 1 91 ? 11.163 -7.869 -4.501 1.00 91.06 91 ASP A CA 1
ATOM 736 C C . ASP A 1 91 ? 9.808 -7.556 -3.849 1.00 91.06 91 ASP A C 1
ATOM 738 O O . ASP A 1 91 ? 9.740 -6.855 -2.837 1.00 91.06 91 ASP A O 1
ATOM 742 N N . ILE A 1 92 ? 8.732 -8.173 -4.357 1.00 91.62 92 ILE A N 1
ATOM 743 C CA . ILE A 1 92 ? 7.386 -8.048 -3.779 1.00 91.62 92 ILE A CA 1
ATOM 744 C C . ILE A 1 92 ? 7.381 -8.543 -2.328 1.00 91.62 92 ILE A C 1
ATOM 746 O O . ILE A 1 92 ? 6.896 -7.849 -1.434 1.00 91.62 92 ILE A O 1
ATOM 750 N N . ALA A 1 93 ? 7.909 -9.745 -2.079 1.00 94.94 93 ALA A N 1
ATOM 751 C CA . ALA A 1 93 ? 7.862 -10.380 -0.768 1.00 94.94 93 ALA A CA 1
ATOM 752 C C . ALA A 1 93 ? 8.591 -9.546 0.290 1.00 94.94 93 ALA A C 1
ATOM 754 O O . ALA A 1 93 ? 8.064 -9.360 1.387 1.00 94.94 93 ALA A O 1
ATOM 755 N N . ILE A 1 94 ? 9.768 -9.006 -0.032 1.00 94.88 94 ILE A N 1
ATOM 756 C CA . ILE A 1 94 ? 10.526 -8.170 0.902 1.00 94.88 94 ILE A CA 1
ATOM 757 C C . ILE A 1 94 ? 9.738 -6.895 1.236 1.00 94.88 94 ILE A C 1
ATOM 759 O O . ILE A 1 94 ? 9.589 -6.563 2.416 1.00 94.88 94 ILE A O 1
ATOM 763 N N . MET A 1 95 ? 9.183 -6.212 0.229 1.00 95.31 95 MET A N 1
ATOM 764 C CA . MET A 1 95 ? 8.393 -4.998 0.450 1.00 95.31 95 MET A CA 1
ATOM 765 C C . MET A 1 95 ? 7.140 -5.267 1.283 1.00 95.31 95 MET A C 1
ATOM 767 O O . MET A 1 95 ? 6.875 -4.544 2.241 1.00 95.31 95 MET A O 1
ATOM 771 N N . VAL A 1 96 ? 6.394 -6.329 0.976 1.00 95.69 96 VAL A N 1
ATOM 772 C CA . VAL A 1 96 ? 5.183 -6.698 1.724 1.00 95.69 96 VAL A CA 1
ATOM 773 C C . VAL A 1 96 ? 5.515 -7.027 3.178 1.00 95.69 96 VAL A C 1
ATOM 775 O O . VAL A 1 96 ? 4.837 -6.541 4.083 1.00 95.69 96 VAL A O 1
ATOM 778 N N . GLN A 1 97 ? 6.578 -7.794 3.435 1.00 97.12 97 GLN A N 1
ATOM 779 C CA . GLN A 1 97 ? 6.967 -8.133 4.806 1.00 97.12 97 GLN A CA 1
ATOM 780 C C . GLN A 1 97 ? 7.382 -6.896 5.610 1.00 97.12 97 GLN A C 1
ATOM 782 O O . GLN A 1 97 ? 7.004 -6.753 6.777 1.00 97.12 97 GLN A O 1
ATOM 787 N N . LEU A 1 98 ? 8.108 -5.964 4.988 1.00 97.38 98 LEU A N 1
ATOM 788 C CA . LEU A 1 98 ? 8.492 -4.711 5.634 1.00 97.38 98 LEU A CA 1
ATOM 789 C C . LEU A 1 98 ? 7.282 -3.794 5.888 1.00 97.38 98 LEU A C 1
ATOM 791 O O . LEU A 1 98 ? 7.202 -3.163 6.947 1.00 97.38 98 LEU A O 1
ATOM 795 N N . SER A 1 99 ? 6.304 -3.777 4.979 1.00 97.75 99 SER A N 1
ATOM 796 C CA . SER A 1 99 ? 5.022 -3.085 5.162 1.00 97.75 99 SER A CA 1
ATOM 797 C C . SER A 1 99 ? 4.247 -3.631 6.348 1.00 97.75 99 SER A C 1
ATOM 799 O O . SER A 1 99 ? 3.852 -2.863 7.221 1.00 97.75 99 SER A O 1
ATOM 801 N N . LEU A 1 100 ? 4.084 -4.954 6.440 1.00 97.94 100 LEU A N 1
ATOM 802 C CA . LEU A 1 100 ? 3.388 -5.587 7.562 1.00 97.94 100 LEU A CA 1
ATOM 803 C C . LEU A 1 100 ? 4.098 -5.311 8.890 1.00 97.94 100 LEU A C 1
ATOM 805 O O . LEU A 1 100 ? 3.449 -5.011 9.891 1.00 97.94 100 LEU A O 1
ATOM 809 N N . LYS A 1 101 ? 5.437 -5.341 8.909 1.00 98.25 101 LYS A N 1
ATOM 810 C CA . LYS A 1 101 ? 6.205 -4.971 10.104 1.00 98.25 101 LYS A CA 1
ATOM 811 C C . LYS A 1 101 ? 5.968 -3.513 10.500 1.00 98.25 101 LYS A C 1
ATOM 813 O O . LYS A 1 101 ? 5.814 -3.233 11.687 1.00 98.25 101 LYS A O 1
ATOM 818 N N . THR A 1 102 ? 5.920 -2.606 9.529 1.00 98.25 102 THR A N 1
ATOM 819 C CA . THR A 1 102 ? 5.671 -1.177 9.754 1.00 98.25 102 THR A CA 1
ATOM 820 C C . THR A 1 102 ? 4.255 -0.940 10.275 1.00 98.25 102 THR A C 1
ATOM 822 O O . THR A 1 102 ? 4.090 -0.223 11.256 1.00 98.25 102 THR A O 1
ATOM 825 N N . ILE A 1 103 ? 3.255 -1.604 9.696 1.00 98.38 103 ILE A N 1
ATOM 826 C CA . ILE A 1 103 ? 1.856 -1.570 10.143 1.00 98.38 103 ILE A CA 1
ATOM 827 C C . ILE A 1 103 ? 1.728 -2.088 11.575 1.00 98.38 103 ILE A C 1
ATOM 829 O O . ILE A 1 103 ? 1.125 -1.421 12.407 1.00 98.38 103 ILE A O 1
ATOM 833 N N . ASN A 1 104 ? 2.361 -3.217 11.901 1.00 98.19 104 ASN A N 1
ATOM 834 C CA . ASN A 1 104 ? 2.351 -3.750 13.263 1.00 98.19 104 ASN A CA 1
ATOM 835 C C . ASN A 1 104 ? 2.934 -2.762 14.284 1.00 98.19 104 ASN A C 1
ATOM 837 O O . ASN A 1 104 ? 2.408 -2.654 15.388 1.00 98.19 104 ASN A O 1
ATOM 841 N N . LEU A 1 105 ? 3.995 -2.030 13.924 1.00 98.19 105 LEU A N 1
ATOM 842 C CA . LEU A 1 105 ? 4.551 -0.979 14.781 1.00 98.19 105 LEU A CA 1
ATOM 843 C C . LEU A 1 105 ? 3.563 0.181 14.956 1.00 98.19 105 LEU A C 1
ATOM 845 O O . LEU A 1 105 ? 3.315 0.586 16.083 1.00 98.19 105 LEU A O 1
ATOM 849 N N . MET A 1 106 ? 2.944 0.658 13.872 1.00 97.56 106 MET A N 1
ATOM 850 C CA . MET A 1 106 ? 1.936 1.726 13.941 1.00 97.56 106 MET A CA 1
ATOM 851 C C . MET A 1 106 ? 0.730 1.340 14.807 1.00 97.56 106 MET A C 1
ATOM 853 O O . MET A 1 106 ? 0.242 2.166 15.574 1.00 97.56 106 MET A O 1
ATOM 857 N N . ILE A 1 107 ? 0.285 0.080 14.733 1.00 96.88 107 ILE A N 1
ATOM 858 C CA . ILE A 1 107 ? -0.789 -0.460 15.579 1.00 96.88 107 ILE A CA 1
ATOM 859 C C . ILE A 1 107 ? -0.369 -0.453 17.054 1.00 96.88 107 ILE A C 1
ATOM 861 O O . ILE A 1 107 ? -1.126 0.000 17.908 1.00 96.88 107 ILE A O 1
ATOM 865 N N . GLN A 1 108 ? 0.844 -0.921 17.368 1.00 97.62 108 GLN A N 1
ATOM 866 C CA . GLN A 1 108 ? 1.373 -0.919 18.740 1.00 97.62 108 GLN A CA 1
ATOM 867 C C . GLN A 1 108 ? 1.524 0.498 19.307 1.00 97.62 108 GLN A C 1
ATOM 869 O O . GLN A 1 108 ? 1.281 0.723 20.490 1.00 97.62 108 GLN A O 1
ATOM 874 N N . GLU A 1 109 ? 1.920 1.443 18.459 1.00 96.88 109 GLU A N 1
ATOM 875 C CA . GLU A 1 109 ? 2.094 2.859 18.790 1.00 96.88 109 GLU A CA 1
ATOM 876 C C . GLU A 1 109 ? 0.759 3.623 18.829 1.00 96.88 109 GLU A C 1
ATOM 878 O O . GLU A 1 109 ? 0.717 4.752 19.317 1.00 96.88 109 GLU A O 1
ATOM 883 N N . ASN A 1 110 ? -0.323 3.026 18.312 1.00 95.06 110 ASN A N 1
ATOM 884 C CA . ASN A 1 110 ? -1.589 3.692 18.008 1.00 95.06 110 ASN A CA 1
ATOM 885 C C . ASN A 1 110 ? -1.386 5.007 17.222 1.00 95.06 110 ASN A C 1
ATOM 887 O O . ASN A 1 110 ? -2.041 6.019 17.481 1.00 95.06 110 ASN A O 1
ATOM 891 N N . ASN A 1 111 ? -0.437 4.996 16.282 1.00 95.69 111 ASN A N 1
ATOM 892 C CA . ASN A 1 111 ? -0.049 6.144 15.470 1.00 95.69 111 ASN A CA 1
ATOM 893 C C . ASN A 1 111 ? -0.013 5.740 13.994 1.00 95.69 111 ASN A C 1
ATOM 895 O O . ASN A 1 111 ? 0.983 5.207 13.500 1.00 95.69 111 ASN A O 1
ATOM 899 N N . TYR A 1 112 ? -1.125 5.974 13.302 1.00 96.12 112 TYR A N 1
ATOM 900 C CA . TYR A 1 112 ? -1.287 5.601 11.904 1.00 96.12 112 TYR A CA 1
ATOM 901 C C . TYR A 1 112 ? -0.810 6.717 10.989 1.00 96.12 112 TYR A C 1
ATOM 903 O O . TYR A 1 112 ? -1.318 7.837 11.027 1.00 96.12 112 TYR A O 1
ATOM 911 N N . GLN A 1 113 ? 0.149 6.378 10.138 1.00 97.06 113 GLN A N 1
ATOM 912 C CA . GLN A 1 113 ? 0.747 7.287 9.178 1.00 97.06 113 GLN A CA 1
ATOM 913 C C . GLN A 1 113 ? 0.754 6.641 7.806 1.00 97.06 113 GLN A C 1
ATOM 915 O O . GLN A 1 113 ? 0.923 5.425 7.670 1.00 97.06 113 GLN A O 1
ATOM 920 N N . ASN A 1 114 ? 0.607 7.468 6.779 1.00 98.06 114 ASN A N 1
ATOM 921 C CA . ASN A 1 114 ? 0.878 6.993 5.434 1.00 98.06 114 ASN A CA 1
ATOM 922 C C . ASN A 1 114 ? 2.364 6.661 5.334 1.00 98.06 114 ASN A C 1
ATOM 924 O O . ASN A 1 114 ? 3.180 7.278 6.020 1.00 98.06 114 ASN A O 1
ATOM 928 N N . PHE A 1 115 ? 2.748 5.715 4.484 1.00 98.19 115 PHE A N 1
ATOM 929 C CA . PHE A 1 115 ? 4.168 5.465 4.275 1.00 98.19 115 PHE A CA 1
ATOM 930 C C . PHE A 1 115 ? 4.495 4.988 2.872 1.00 98.19 115 PHE A C 1
ATOM 932 O O . PHE A 1 115 ? 3.645 4.477 2.146 1.00 98.19 115 PHE A O 1
ATOM 939 N N . THR A 1 116 ? 5.762 5.137 2.502 1.00 97.75 116 THR A N 1
ATOM 940 C CA . THR A 1 116 ? 6.325 4.499 1.314 1.00 97.75 116 THR A CA 1
ATOM 941 C C . THR A 1 116 ? 7.529 3.649 1.677 1.00 97.75 116 THR A C 1
ATOM 943 O O . THR A 1 116 ? 8.217 3.915 2.664 1.00 97.75 116 THR A O 1
ATOM 946 N N . ILE A 1 117 ? 7.759 2.614 0.880 1.00 97.25 117 ILE A N 1
ATOM 947 C CA . ILE A 1 117 ? 8.933 1.754 0.931 1.00 97.25 117 ILE A CA 1
ATOM 948 C C . ILE A 1 117 ? 9.585 1.802 -0.438 1.00 97.25 117 ILE A C 1
ATOM 950 O O . ILE A 1 117 ? 8.925 1.490 -1.426 1.00 97.25 117 ILE A O 1
ATOM 954 N N . GLN A 1 118 ? 10.852 2.194 -0.500 1.00 94.94 118 GLN A N 1
ATOM 955 C CA . GLN A 1 118 ? 11.584 2.342 -1.759 1.00 94.94 118 GLN A CA 1
ATOM 956 C C . GLN A 1 118 ? 13.027 1.885 -1.587 1.00 94.94 118 GLN A C 1
ATOM 958 O O . GLN A 1 118 ? 13.599 2.026 -0.503 1.00 94.94 118 GLN A O 1
ATOM 963 N N . TYR A 1 119 ? 13.606 1.344 -2.655 1.00 89.69 119 TYR A N 1
ATOM 964 C CA . TYR A 1 119 ? 15.046 1.123 -2.716 1.00 89.69 119 TYR A CA 1
ATOM 965 C C . TYR A 1 119 ? 15.773 2.450 -2.946 1.00 89.69 119 TYR A C 1
ATOM 967 O O . TYR A 1 119 ? 15.325 3.272 -3.744 1.00 89.69 119 TYR A O 1
ATOM 975 N N . ASP A 1 120 ? 16.897 2.649 -2.262 1.00 87.19 120 ASP A N 1
ATOM 976 C CA . ASP A 1 120 ? 17.888 3.645 -2.660 1.00 87.19 120 ASP A CA 1
ATOM 977 C C . ASP A 1 120 ? 18.816 3.095 -3.762 1.00 87.19 120 ASP A C 1
ATOM 979 O O . ASP A 1 120 ? 18.776 1.910 -4.112 1.00 87.19 120 ASP A O 1
ATOM 983 N N . ASP A 1 121 ? 19.699 3.951 -4.281 1.00 85.81 121 ASP A N 1
ATOM 984 C CA . ASP A 1 121 ? 20.673 3.588 -5.323 1.00 85.81 121 ASP A CA 1
ATOM 985 C C . ASP A 1 121 ? 21.658 2.479 -4.893 1.00 85.81 121 ASP A C 1
ATOM 987 O O . ASP A 1 121 ? 22.336 1.884 -5.730 1.00 85.81 121 ASP A O 1
ATOM 991 N N . ASN A 1 122 ? 21.739 2.181 -3.593 1.00 90.31 122 ASN A N 1
ATOM 992 C CA . ASN A 1 122 ? 22.615 1.172 -3.003 1.00 90.31 122 ASN A CA 1
ATOM 993 C C . ASN A 1 122 ? 21.856 -0.104 -2.592 1.00 90.31 122 ASN A C 1
ATOM 995 O O . ASN A 1 122 ? 22.400 -0.913 -1.840 1.00 90.31 122 ASN A O 1
ATOM 999 N N . LEU A 1 123 ? 20.622 -0.300 -3.077 1.00 85.50 123 LEU A N 1
ATOM 1000 C CA . LEU A 1 123 ? 19.747 -1.435 -2.751 1.00 85.50 123 LEU A CA 1
ATOM 1001 C C . LEU A 1 123 ? 19.335 -1.518 -1.269 1.00 85.50 123 LEU A C 1
ATOM 1003 O O . LEU A 1 123 ? 18.870 -2.568 -0.814 1.00 85.50 123 LEU A O 1
ATOM 1007 N N . ASN A 1 124 ? 19.439 -0.427 -0.509 1.00 90.38 124 ASN A N 1
ATOM 1008 C CA . ASN A 1 124 ? 18.857 -0.363 0.827 1.00 90.38 124 ASN A CA 1
ATOM 1009 C C . ASN A 1 124 ? 17.377 -0.006 0.730 1.00 90.38 124 ASN A C 1
ATOM 1011 O O . ASN A 1 124 ? 16.993 0.921 0.021 1.00 90.38 124 ASN A O 1
ATOM 1015 N N . LEU A 1 125 ? 16.542 -0.698 1.503 1.00 92.06 125 LEU A N 1
ATOM 1016 C CA . LEU A 1 125 ? 15.133 -0.342 1.632 1.00 92.06 125 LEU A CA 1
ATOM 1017 C C . LEU A 1 125 ? 14.948 0.757 2.670 1.00 92.06 125 LEU A C 1
ATOM 1019 O O . LEU A 1 125 ? 15.265 0.581 3.848 1.00 92.06 125 LEU A O 1
ATOM 1023 N N . LYS A 1 126 ? 14.370 1.871 2.234 1.00 95.12 126 LYS A N 1
ATOM 1024 C CA . LYS A 1 126 ? 13.978 2.986 3.088 1.00 95.12 126 LYS A CA 1
ATOM 1025 C C . LYS A 1 126 ? 12.468 2.962 3.302 1.00 95.12 126 LYS A C 1
ATOM 1027 O O . LYS A 1 126 ? 11.711 2.872 2.340 1.00 95.12 126 LYS A O 1
ATOM 1032 N N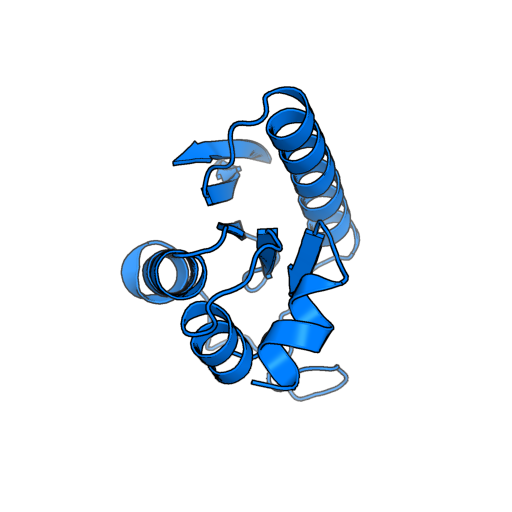 . VAL A 1 127 ? 12.047 3.088 4.560 1.00 97.06 127 VAL A N 1
ATOM 1033 C CA 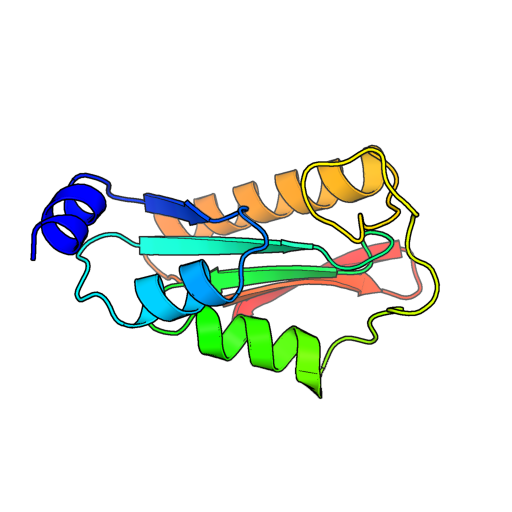. VAL A 1 127 ? 10.650 3.343 4.940 1.00 97.06 127 VAL A CA 1
ATOM 1034 C C . VAL A 1 127 ? 10.515 4.816 5.307 1.00 97.06 127 VAL A C 1
ATOM 1036 O O . VAL A 1 127 ? 11.244 5.303 6.170 1.00 97.06 127 VAL A O 1
ATOM 1039 N N . GLU A 1 128 ? 9.580 5.520 4.681 1.00 97.12 128 GLU A N 1
ATOM 1040 C CA . GLU A 1 128 ? 9.285 6.925 4.970 1.00 97.12 128 GLU A CA 1
ATOM 1041 C C . GLU A 1 128 ? 7.823 7.072 5.381 1.00 97.12 128 GLU A C 1
ATOM 1043 O O . GLU A 1 128 ? 6.944 6.718 4.599 1.00 97.12 128 GLU A O 1
ATOM 1048 N N . ARG A 1 129 ? 7.575 7.543 6.613 1.00 96.44 129 ARG A N 1
ATOM 1049 C CA . ARG A 1 129 ? 6.235 7.767 7.185 1.00 96.44 129 ARG A CA 1
ATOM 1050 C C . ARG A 1 129 ? 5.864 9.256 7.116 1.00 96.44 129 ARG A C 1
ATOM 1052 O O . ARG A 1 129 ? 6.738 10.095 7.330 1.00 96.44 129 ARG A O 1
ATOM 1059 N N . PHE A 1 130 ? 4.587 9.555 6.878 1.00 94.31 130 PHE A N 1
ATOM 1060 C CA . PHE A 1 130 ? 4.017 10.899 6.715 1.00 94.31 130 PHE A CA 1
ATOM 1061 C C . PHE A 1 130 ? 2.878 11.132 7.707 1.00 94.31 130 PHE A C 1
ATOM 1063 O O . PHE A 1 130 ? 1.928 10.313 7.725 1.00 94.31 130 PHE A O 1
#

Sequence (130 aa):
NFLSEQFSEFDYIFDCSTDDDLMYLTGKLNLTSTILNLSITNHAKALVCGVSPNHYRFVRHQFDNILENDTLDLYNPIGCWNPTFKASYNDIAIMVQLSLKTINLMIQENNYQNFTIQYDDNLNLKVERF

Radius of gyration: 14.97 Å; chains: 1; bounding box: 48×27×41 Å

pLDDT: mean 88.69, std 12.63, range [48.31, 98.38]

Foldseek 3Di:
DVVQVVQQVDQEAEAALPDLVVLVVQLPRPHNHKYWYWDAAAQSQKIWTAIPNCRSVRVCCCVVPNDDGDPPPFDPDDDSDPRDGDYDPVSVVVQVVVVVVVVVVCVVVVHDFIWMWGADPVRDIDIDTD